Protein AF-A0A356X561-F1 (afdb_monomer_lite)

pLDDT: mean 90.22, std 9.19, range [58.22, 98.5]

Foldseek 3Di:
DWDFDPDDPPPPPGTDIDDDADDDDPVCVVVPDDDDDDDDDDPDLQHDQDPPPQQDFDPPDDPPDDGPDGDDTDDGHGDDPDNDSDPD

Sequence (88 aa):
LWVETDFDTDGNGKPDRMHVAVTRPQQTESGDLQLPVIYETSPYYAGTARPPYDFFWDVEHEVGEEPPARKKGPEVQRRGERPIISNS

Structure (mmCIF, N/CA/C/O backbone):
data_AF-A0A356X561-F1
#
_entry.id   AF-A0A356X561-F1
#
loop_
_atom_site.group_PDB
_atom_site.id
_atom_site.type_symbol
_atom_site.label_atom_id
_atom_site.label_alt_id
_atom_site.label_comp_id
_atom_site.label_asym_id
_atom_site.label_entity_id
_atom_site.label_seq_id
_atom_site.pdbx_PDB_ins_code
_atom_site.Cartn_x
_atom_site.Cartn_y
_atom_site.Cartn_z
_atom_site.occupancy
_atom_site.B_iso_or_equiv
_atom_site.auth_seq_id
_atom_site.auth_comp_id
_atom_site.auth_asym_id
_atom_site.auth_atom_id
_atom_site.pdbx_PDB_model_num
ATOM 1 N N . LEU A 1 1 ? -1.896 -6.215 11.840 1.00 91.19 1 LEU A N 1
ATOM 2 C CA . LEU A 1 1 ? -2.358 -7.598 11.559 1.00 91.19 1 LEU A CA 1
ATOM 3 C C . LEU A 1 1 ? -2.061 -7.941 10.101 1.00 91.19 1 LEU A C 1
ATOM 5 O O . LEU A 1 1 ? -1.704 -7.035 9.356 1.00 91.19 1 LEU A O 1
ATOM 9 N N . TRP A 1 2 ? -2.170 -9.210 9.706 1.00 93.88 2 TRP A N 1
ATOM 10 C CA . TRP A 1 2 ? -2.010 -9.646 8.313 1.00 93.88 2 TRP A CA 1
ATOM 11 C C . TRP A 1 2 ? -3.352 -10.143 7.784 1.00 93.88 2 TRP A C 1
ATOM 13 O O . TRP A 1 2 ? -3.971 -10.985 8.430 1.00 93.88 2 TRP A O 1
ATOM 23 N N . VAL A 1 3 ? -3.793 -9.605 6.650 1.00 96.38 3 VAL A N 1
ATOM 24 C CA . VAL A 1 3 ? -5.001 -10.047 5.939 1.00 96.38 3 VAL A CA 1
ATOM 25 C C . VAL A 1 3 ? -4.569 -10.860 4.728 1.00 96.38 3 VAL A C 1
ATOM 27 O O . VAL A 1 3 ? -3.649 -10.455 4.019 1.00 96.38 3 VAL A O 1
ATOM 30 N N . GLU A 1 4 ? -5.198 -12.011 4.530 1.00 98.00 4 GLU A N 1
ATOM 31 C CA . GLU A 1 4 ? -4.984 -12.873 3.368 1.00 98.00 4 GLU A CA 1
ATOM 32 C C . GLU A 1 4 ? -5.776 -12.347 2.165 1.00 98.00 4 GLU A C 1
ATOM 34 O O . GLU A 1 4 ? -6.912 -11.893 2.312 1.00 98.00 4 GLU A O 1
ATOM 39 N N . THR A 1 5 ? -5.146 -12.365 0.995 1.00 97.50 5 THR A N 1
ATOM 40 C CA . THR A 1 5 ? -5.757 -12.000 -0.290 1.00 97.50 5 THR A CA 1
ATOM 41 C C . THR A 1 5 ? -6.284 -13.244 -1.009 1.00 97.50 5 THR A C 1
ATOM 43 O O . THR A 1 5 ? -6.116 -14.364 -0.538 1.00 97.50 5 THR A O 1
ATOM 46 N N . ASP A 1 6 ? -6.927 -13.065 -2.158 1.00 98.25 6 ASP A N 1
ATOM 47 C CA . ASP A 1 6 ? -7.394 -14.144 -3.032 1.00 98.25 6 ASP A CA 1
ATOM 48 C C . ASP A 1 6 ? -6.429 -14.447 -4.196 1.00 98.25 6 ASP A C 1
ATOM 50 O O . ASP A 1 6 ? -6.761 -15.234 -5.084 1.00 98.25 6 ASP A O 1
ATOM 54 N N . PHE A 1 7 ? -5.229 -13.856 -4.195 1.00 98.06 7 PHE A N 1
ATOM 55 C CA . PHE A 1 7 ? -4.229 -13.983 -5.258 1.00 98.06 7 PHE A CA 1
ATOM 56 C C . PHE A 1 7 ? -2.829 -14.312 -4.719 1.00 98.06 7 PHE A C 1
ATOM 58 O O . PHE A 1 7 ? -2.549 -14.121 -3.542 1.00 98.06 7 PHE A O 1
ATOM 65 N N . ASP A 1 8 ? -1.948 -14.805 -5.591 1.00 98.12 8 ASP A N 1
ATOM 66 C CA . ASP A 1 8 ? -0.551 -15.169 -5.304 1.00 98.12 8 ASP A CA 1
ATOM 67 C C . ASP A 1 8 ? 0.352 -14.495 -6.352 1.00 98.12 8 ASP A C 1
ATOM 69 O O . ASP A 1 8 ? 0.475 -14.978 -7.481 1.00 98.12 8 ASP A O 1
ATOM 73 N N . THR A 1 9 ? 0.899 -13.317 -6.031 1.00 97.38 9 THR A N 1
ATOM 74 C CA . THR A 1 9 ? 1.683 -12.519 -6.995 1.00 97.38 9 THR A CA 1
ATOM 75 C C . THR A 1 9 ? 3.142 -12.939 -7.094 1.00 97.38 9 THR A C 1
ATOM 77 O O . THR A 1 9 ? 3.791 -12.611 -8.092 1.00 97.38 9 THR A O 1
ATOM 80 N N . ASP A 1 10 ? 3.665 -13.661 -6.102 1.00 96.12 10 ASP A N 1
ATOM 81 C CA . ASP A 1 10 ? 5.046 -14.151 -6.102 1.00 96.12 10 ASP A CA 1
ATOM 82 C C . ASP A 1 10 ? 5.173 -15.620 -6.558 1.00 96.12 10 ASP A C 1
ATOM 84 O O . ASP A 1 10 ? 6.282 -16.088 -6.833 1.00 96.12 10 ASP A O 1
ATOM 88 N N . GLY A 1 11 ? 4.045 -16.316 -6.731 1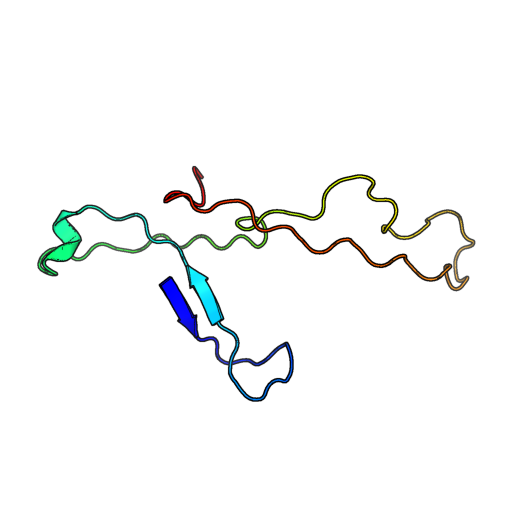.00 97.81 11 GLY A N 1
ATOM 89 C CA . GLY A 1 11 ? 3.953 -17.665 -7.283 1.00 97.81 11 GLY A CA 1
ATOM 90 C C . GLY A 1 11 ? 4.398 -18.757 -6.312 1.00 97.81 11 GLY A C 1
ATOM 91 O O . GLY A 1 11 ? 4.803 -19.838 -6.754 1.00 97.81 11 GLY A O 1
ATOM 92 N N . ASN A 1 12 ? 4.378 -18.495 -5.002 1.00 97.75 12 ASN A N 1
ATOM 93 C CA . ASN A 1 12 ? 4.848 -19.445 -3.993 1.00 97.75 12 ASN A CA 1
ATOM 94 C C . ASN A 1 12 ? 3.818 -20.540 -3.628 1.00 97.75 12 ASN A C 1
ATOM 96 O O . A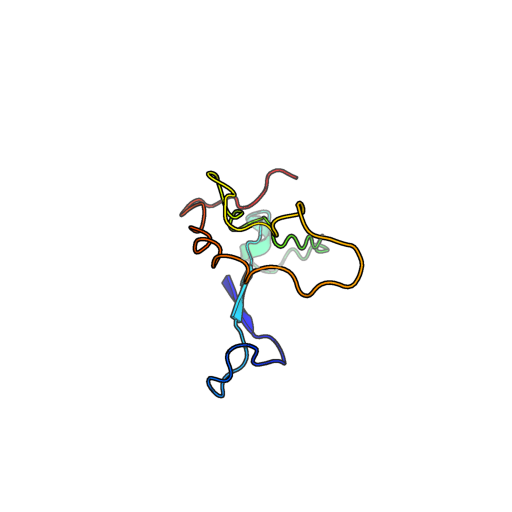SN A 1 12 ? 4.117 -21.426 -2.816 1.00 97.75 12 ASN A O 1
ATOM 100 N N . GLY A 1 13 ? 2.626 -20.511 -4.231 1.00 98.06 13 GLY A N 1
ATOM 101 C CA . GLY A 1 13 ? 1.536 -21.460 -4.011 1.00 98.06 13 GLY A CA 1
ATOM 102 C C . GLY A 1 13 ? 0.673 -21.149 -2.786 1.00 98.06 13 GLY A C 1
ATOM 103 O O . GLY A 1 13 ? -0.108 -22.005 -2.362 1.00 98.06 13 GLY A O 1
ATOM 104 N N . LYS A 1 14 ? 0.817 -19.963 -2.187 1.00 98.06 14 LYS A N 1
ATOM 105 C CA . LYS A 1 14 ? 0.011 -19.477 -1.059 1.00 98.06 14 LYS A CA 1
ATOM 106 C C . LYS A 1 14 ? -0.494 -18.072 -1.377 1.00 98.06 14 LYS A C 1
ATOM 108 O O . LYS A 1 14 ? 0.274 -17.295 -1.933 1.00 98.06 14 LYS A O 1
ATOM 113 N N . PRO A 1 15 ? -1.726 -17.709 -0.980 1.00 98.50 15 PRO A N 1
ATOM 114 C CA . PRO A 1 15 ? -2.196 -16.352 -1.204 1.00 98.50 15 PRO A CA 1
ATOM 115 C C . PRO A 1 15 ? -1.336 -15.307 -0.484 1.00 98.50 15 PRO A C 1
ATOM 117 O O . PRO A 1 15 ? -0.852 -15.528 0.636 1.00 98.50 15 PRO A O 1
ATOM 120 N N . ASP A 1 16 ? -1.180 -14.146 -1.115 1.00 98.06 16 ASP A N 1
ATOM 121 C CA . ASP A 1 16 ? -0.421 -13.031 -0.572 1.00 98.06 16 ASP A CA 1
ATOM 122 C C . ASP A 1 16 ? -1.065 -12.538 0.722 1.00 98.06 16 ASP A C 1
ATOM 124 O O . ASP A 1 16 ? -2.288 -12.554 0.895 1.00 98.06 16 ASP A O 1
ATOM 128 N N . ARG A 1 17 ? -0.232 -12.035 1.636 1.00 97.00 17 ARG A N 1
ATOM 129 C CA . ARG A 1 17 ? -0.691 -11.425 2.887 1.00 97.00 17 ARG A CA 1
ATOM 130 C C . ARG A 1 17 ? -0.301 -9.960 2.944 1.00 97.00 17 ARG A C 1
ATOM 132 O O . ARG A 1 17 ? 0.873 -9.614 2.837 1.00 97.00 17 ARG A O 1
ATOM 139 N N . MET A 1 18 ? -1.282 -9.103 3.206 1.00 93.81 18 MET A N 1
ATOM 140 C CA . MET A 1 18 ? -1.102 -7.658 3.317 1.00 93.81 18 MET A CA 1
ATOM 141 C C . MET A 1 18 ? -1.120 -7.204 4.775 1.00 93.81 18 MET A C 1
ATOM 143 O O . MET A 1 18 ? -1.965 -7.621 5.570 1.00 93.81 18 MET A O 1
ATOM 147 N N . HIS A 1 19 ? -0.182 -6.329 5.142 1.00 91.31 19 HIS A N 1
ATOM 148 C CA . HIS A 1 19 ? -0.146 -5.746 6.478 1.00 91.31 19 HIS A CA 1
ATOM 149 C C . HIS A 1 19 ? -1.206 -4.648 6.615 1.00 91.31 19 HIS A C 1
ATOM 151 O O . HIS A 1 19 ? -1.178 -3.661 5.884 1.00 91.31 19 HIS A O 1
ATOM 157 N N . VAL A 1 20 ? -2.073 -4.773 7.619 1.00 91.50 20 VAL A N 1
ATOM 158 C CA . VAL A 1 20 ? -3.116 -3.794 7.951 1.00 91.50 20 VAL A CA 1
ATOM 159 C C . VAL A 1 20 ? -2.894 -3.261 9.364 1.00 91.50 20 VAL A C 1
ATOM 161 O O . VAL A 1 20 ? -2.713 -4.034 10.313 1.00 91.50 20 VAL A O 1
ATOM 164 N N . ALA A 1 21 ? -2.914 -1.936 9.512 1.00 89.56 21 ALA A N 1
ATOM 165 C CA . ALA A 1 21 ? -3.011 -1.275 10.810 1.00 89.56 21 ALA A CA 1
ATOM 166 C C . ALA A 1 21 ? -4.446 -0.817 11.061 1.00 89.56 21 ALA A C 1
ATOM 168 O O . ALA A 1 21 ? -5.152 -0.428 10.136 1.00 89.56 21 ALA A O 1
ATOM 169 N N . VAL A 1 22 ? -4.857 -0.873 12.325 1.00 91.19 22 VAL A N 1
ATOM 170 C CA . VAL A 1 22 ? -6.194 -0.483 12.768 1.00 91.19 22 VAL A CA 1
ATOM 171 C C . VAL A 1 22 ? -6.029 0.477 13.933 1.00 91.19 22 VAL A C 1
ATOM 173 O O . VAL A 1 22 ? -5.461 0.110 14.961 1.00 91.19 22 VAL A O 1
ATOM 176 N N . THR A 1 23 ? -6.547 1.689 13.773 1.00 91.12 23 THR A N 1
ATOM 177 C CA . THR A 1 23 ? -6.705 2.650 14.866 1.00 91.12 23 THR A CA 1
ATOM 178 C C . THR A 1 23 ? -8.160 2.613 15.300 1.00 91.12 23 THR A C 1
ATOM 180 O O . THR A 1 23 ? -9.054 2.866 14.495 1.00 91.12 23 THR A O 1
ATOM 183 N N . ARG A 1 24 ? -8.412 2.272 16.565 1.00 93.38 24 ARG A N 1
ATOM 184 C CA . ARG A 1 24 ? -9.767 2.160 17.117 1.00 93.38 24 ARG A CA 1
ATOM 185 C C . ARG A 1 24 ? -9.804 2.565 18.593 1.00 93.38 24 ARG A C 1
ATOM 187 O O . ARG A 1 24 ? -8.791 2.404 19.274 1.00 93.38 24 ARG A O 1
ATOM 194 N N . PRO A 1 25 ? -10.943 3.055 19.115 1.00 94.69 25 PRO A N 1
ATOM 195 C CA . PRO A 1 25 ? -11.102 3.295 20.547 1.00 94.69 25 PRO A CA 1
ATOM 196 C C . PRO A 1 25 ? -10.997 1.994 21.351 1.00 94.69 25 PRO A C 1
ATOM 198 O O . PRO A 1 25 ? -11.535 0.962 20.939 1.00 94.69 25 PRO A O 1
ATOM 201 N N . GLN A 1 26 ? -10.377 2.059 22.531 1.00 96.38 26 GLN A N 1
ATOM 202 C CA . GLN A 1 26 ? -10.201 0.910 23.429 1.00 96.38 26 GLN A CA 1
ATOM 203 C C . GLN A 1 26 ? -11.536 0.252 23.832 1.00 96.38 26 GLN A C 1
ATOM 205 O O . GLN A 1 26 ? -11.593 -0.942 24.089 1.00 96.38 26 GLN A O 1
ATOM 210 N N . GLN A 1 27 ? -12.639 1.000 23.838 1.00 96.94 27 GLN A N 1
ATOM 211 C CA . GLN A 1 27 ? -13.986 0.503 24.138 1.00 96.94 27 GLN A CA 1
ATOM 212 C C . GLN A 1 27 ? -14.447 -0.591 23.164 1.00 96.94 27 GLN A C 1
ATOM 214 O O . GLN A 1 27 ? -15.302 -1.398 23.507 1.00 96.94 27 GLN A O 1
ATOM 219 N N . THR A 1 28 ? -13.870 -0.645 21.960 1.00 96.94 28 THR A N 1
ATOM 220 C CA . THR A 1 28 ? -14.177 -1.695 20.978 1.00 96.94 28 THR A CA 1
ATOM 221 C C . THR A 1 28 ? -13.490 -3.035 21.293 1.00 96.94 28 THR A C 1
ATOM 223 O O . THR A 1 28 ? -13.741 -4.019 20.597 1.00 96.94 28 THR A O 1
ATOM 226 N N . GLU A 1 29 ? -12.638 -3.112 22.326 1.00 95.94 29 GLU A N 1
ATOM 227 C CA . GLU A 1 29 ? -11.995 -4.361 22.768 1.00 95.94 29 GLU A CA 1
ATOM 228 C C . GLU A 1 29 ? -12.988 -5.354 23.396 1.00 95.94 29 GLU A C 1
ATOM 230 O O . GLU A 1 29 ? -12.802 -6.556 23.238 1.00 95.94 29 GLU A O 1
ATOM 235 N N . SER A 1 30 ? -14.060 -4.890 24.060 1.00 96.44 30 SER A N 1
ATOM 236 C CA . SER A 1 30 ? -15.061 -5.799 24.654 1.00 96.44 30 SER A CA 1
ATOM 237 C C . SER A 1 30 ? -16.011 -6.416 23.623 1.00 96.44 30 SER A C 1
ATOM 239 O O . SER A 1 30 ? -16.606 -7.457 23.882 1.00 96.44 30 SER A O 1
ATOM 241 N N . GLY A 1 31 ? -16.156 -5.780 22.457 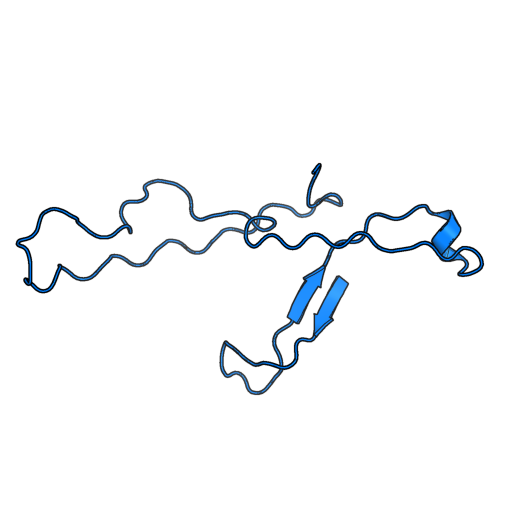1.00 93.69 31 GLY A N 1
ATOM 242 C CA . GLY A 1 31 ? -17.116 -6.164 21.420 1.00 93.69 31 GLY A CA 1
ATOM 243 C C . GLY A 1 31 ? -18.523 -5.574 21.588 1.00 93.69 31 GLY A C 1
ATOM 244 O O . GLY A 1 31 ? -19.307 -5.652 20.645 1.00 93.69 31 GLY A O 1
ATOM 245 N N . ASP A 1 32 ? -18.832 -4.925 22.716 1.00 96.69 32 ASP A N 1
ATOM 246 C CA . ASP A 1 32 ? -20.155 -4.315 22.967 1.00 96.69 32 ASP A CA 1
ATOM 247 C C . ASP A 1 32 ? -20.390 -3.039 22.145 1.00 96.69 32 ASP A C 1
ATOM 249 O O . ASP A 1 32 ? -21.526 -2.634 21.901 1.00 96.69 32 ASP A O 1
ATOM 253 N N . LEU A 1 33 ? -19.302 -2.392 21.716 1.00 97.38 33 LEU A N 1
ATOM 254 C CA . LEU A 1 33 ? -19.323 -1.223 20.849 1.00 97.38 33 LEU A CA 1
ATOM 255 C C . LEU A 1 33 ? -18.811 -1.598 19.458 1.00 97.38 33 LEU A C 1
ATOM 257 O O . LEU A 1 33 ? -17.617 -1.829 19.262 1.00 97.38 33 LEU A O 1
ATOM 261 N N . GLN A 1 34 ? -19.715 -1.583 18.483 1.00 96.88 34 GLN A N 1
ATOM 262 C CA . GLN A 1 34 ? -19.387 -1.683 17.064 1.00 96.88 34 GLN A CA 1
ATOM 263 C C . GLN A 1 34 ? -19.440 -0.295 16.426 1.00 96.88 34 GLN A C 1
ATOM 265 O O . GLN A 1 34 ? -20.354 0.486 16.684 1.00 96.88 34 GLN A O 1
ATOM 270 N N . LEU A 1 35 ? -18.449 0.012 15.593 1.00 97.06 35 LEU A N 1
ATOM 271 C CA . LEU A 1 35 ? -18.336 1.281 14.879 1.00 97.06 35 LEU A CA 1
ATOM 272 C C . LEU A 1 35 ? -18.154 1.004 13.381 1.00 97.06 35 LEU A C 1
ATOM 274 O O . LEU A 1 35 ? -17.564 -0.021 13.027 1.00 97.06 35 LEU A O 1
ATOM 278 N N . PRO A 1 36 ? -18.627 1.897 12.494 1.00 97.94 36 PRO A N 1
ATOM 279 C CA . PRO A 1 36 ? -18.289 1.817 11.080 1.00 97.94 36 PRO A CA 1
ATOM 280 C C . PRO A 1 36 ? -16.776 1.967 10.876 1.00 97.94 36 PRO A C 1
ATOM 282 O O . PRO A 1 36 ? -16.085 2.625 11.657 1.00 97.94 36 PRO A O 1
ATOM 285 N N . VAL A 1 37 ? -16.270 1.371 9.798 1.00 96.31 37 VAL A N 1
ATOM 286 C CA . VAL A 1 37 ? -14.854 1.435 9.421 1.00 96.31 37 VAL A CA 1
ATOM 287 C C . VAL A 1 37 ? -14.675 2.451 8.300 1.00 96.31 37 VAL A C 1
ATOM 289 O O . VAL A 1 37 ? -15.367 2.388 7.285 1.00 96.31 37 VAL A O 1
ATOM 292 N N . ILE A 1 38 ? -13.712 3.355 8.468 1.00 95.19 38 ILE A N 1
ATOM 293 C CA . ILE A 1 38 ? -13.158 4.148 7.370 1.00 95.19 38 ILE A CA 1
ATOM 294 C C . ILE A 1 38 ? -11.914 3.408 6.888 1.00 95.19 38 ILE A C 1
ATOM 296 O O . ILE A 1 38 ? -10.984 3.185 7.662 1.00 95.19 38 ILE A O 1
ATOM 300 N N . TYR A 1 39 ? -11.927 2.986 5.628 1.00 94.19 39 TYR A N 1
ATOM 301 C CA . TYR A 1 39 ? -10.826 2.253 5.019 1.00 94.19 39 TYR A CA 1
ATOM 302 C C . TYR A 1 39 ? -10.019 3.175 4.107 1.00 94.19 39 TYR A C 1
ATOM 304 O O . TYR A 1 39 ? -10.569 3.775 3.185 1.00 94.19 39 TYR A O 1
ATOM 312 N N . GLU A 1 40 ? -8.714 3.250 4.355 1.00 93.44 40 GLU A N 1
ATOM 313 C CA . GLU A 1 40 ? -7.750 3.902 3.475 1.00 93.44 40 GLU A CA 1
ATOM 314 C C . GLU A 1 40 ? -6.753 2.849 2.988 1.00 93.44 40 GLU A C 1
ATOM 316 O O . GLU A 1 40 ? -6.231 2.041 3.762 1.00 93.44 40 GLU A O 1
ATOM 321 N N . THR A 1 41 ? -6.491 2.865 1.685 1.00 93.31 41 THR A N 1
ATOM 322 C CA . THR A 1 41 ? -5.442 2.060 1.070 1.00 93.31 41 THR A CA 1
ATOM 323 C C . THR A 1 41 ? -4.418 2.983 0.442 1.00 93.31 41 THR A C 1
ATOM 325 O O . THR A 1 41 ? -4.756 3.907 -0.296 1.00 93.31 41 THR A O 1
ATOM 328 N N . SER A 1 42 ? -3.150 2.740 0.754 1.00 91.31 42 SER A N 1
ATOM 329 C CA . SER A 1 42 ? -2.044 3.504 0.207 1.00 91.31 42 SER A CA 1
ATOM 330 C C . SER A 1 42 ? -0.859 2.576 -0.034 1.00 91.31 42 SER A C 1
ATOM 332 O O . SER A 1 42 ? -0.328 2.001 0.924 1.00 91.31 42 SER A O 1
ATOM 334 N N . PRO A 1 43 ? -0.370 2.463 -1.283 1.00 91.69 43 PRO A N 1
ATOM 335 C CA . PRO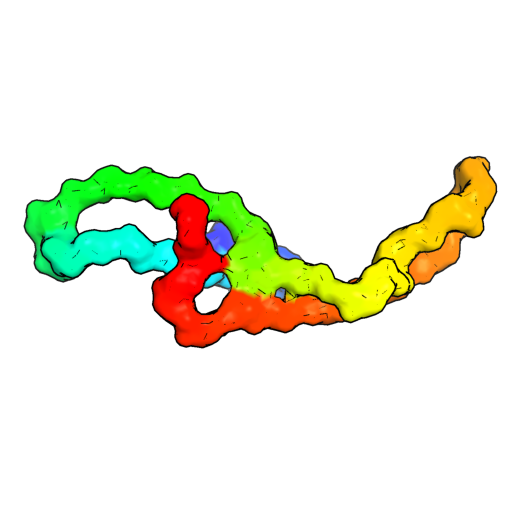 A 1 43 ? 0.844 1.703 -1.572 1.00 91.69 43 PRO A CA 1
ATOM 336 C C . PRO A 1 43 ? 2.097 2.353 -0.957 1.00 91.69 43 PRO A C 1
ATOM 338 O O . PRO A 1 43 ? 3.180 1.778 -1.003 1.00 91.69 43 PRO A O 1
ATOM 341 N N . TYR A 1 44 ? 1.965 3.547 -0.369 1.00 89.62 44 TYR A N 1
ATOM 342 C CA . TYR A 1 44 ? 3.070 4.351 0.148 1.00 89.62 44 TYR A CA 1
ATOM 343 C C . TYR A 1 44 ? 3.256 4.251 1.667 1.00 89.62 44 TYR A C 1
ATOM 345 O O . TYR A 1 44 ? 4.249 4.755 2.193 1.00 89.62 44 TYR A O 1
ATOM 353 N N . TYR A 1 45 ? 2.353 3.574 2.384 1.00 88.56 45 TYR A N 1
ATOM 354 C CA . TYR A 1 45 ? 2.424 3.419 3.842 1.00 88.56 45 TYR A CA 1
ATOM 355 C C . TYR A 1 45 ? 3.689 2.716 4.339 1.00 88.56 45 TYR A C 1
ATOM 357 O O . TYR A 1 45 ? 4.214 3.052 5.398 1.00 88.56 45 TYR A O 1
ATOM 365 N N . ALA A 1 46 ? 4.218 1.766 3.567 1.00 86.62 46 ALA A N 1
ATOM 366 C CA . ALA A 1 46 ? 5.469 1.085 3.896 1.00 86.62 46 ALA A CA 1
ATOM 367 C C . ALA A 1 46 ? 6.717 1.858 3.425 1.00 86.62 46 ALA A C 1
ATOM 369 O O . ALA A 1 46 ? 7.838 1.423 3.676 1.00 86.62 46 ALA A O 1
ATOM 370 N N . GLY A 1 47 ? 6.551 3.024 2.798 1.00 88.12 47 GLY A N 1
ATOM 371 C CA . GLY A 1 47 ? 7.623 3.802 2.192 1.00 88.12 47 GLY A CA 1
ATOM 372 C C . GLY A 1 47 ? 7.663 3.685 0.669 1.00 88.12 47 GLY A C 1
ATOM 373 O O . GLY A 1 47 ? 6.863 3.003 0.041 1.00 88.12 47 GLY A O 1
ATOM 374 N N . THR A 1 48 ? 8.618 4.396 0.079 1.00 89.94 48 THR A N 1
ATOM 375 C CA . THR A 1 48 ? 8.871 4.459 -1.363 1.00 89.94 48 THR A CA 1
ATOM 376 C C . THR A 1 48 ? 10.351 4.234 -1.639 1.00 89.94 48 THR A C 1
ATOM 378 O O . THR A 1 48 ? 11.187 4.404 -0.741 1.00 89.94 48 THR A O 1
ATOM 381 N N . ALA A 1 49 ? 10.688 3.890 -2.885 1.00 90.19 49 ALA A N 1
ATOM 382 C CA . ALA A 1 49 ? 12.069 3.948 -3.347 1.00 90.19 49 ALA A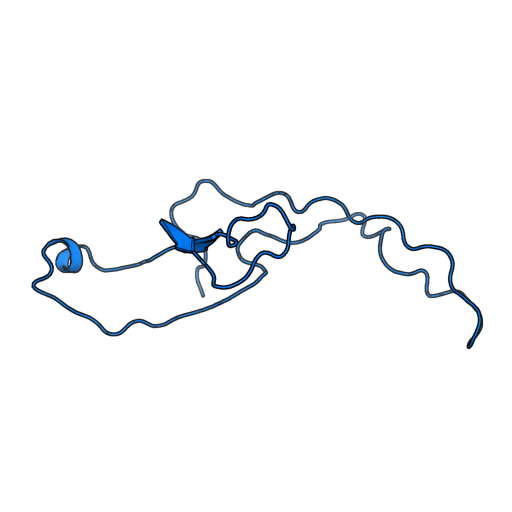 CA 1
ATOM 383 C C . ALA A 1 49 ? 12.619 5.373 -3.147 1.00 90.19 49 ALA A C 1
ATOM 385 O O . ALA A 1 49 ? 11.893 6.357 -3.300 1.00 90.19 49 ALA A O 1
ATOM 386 N N . ARG A 1 50 ? 13.887 5.481 -2.749 1.00 86.50 50 ARG A N 1
ATOM 387 C CA . ARG A 1 50 ? 14.550 6.740 -2.369 1.00 86.50 50 ARG A CA 1
ATOM 388 C C . ARG A 1 50 ? 15.692 7.074 -3.351 1.00 86.50 50 ARG A C 1
ATOM 390 O O . ARG A 1 50 ? 16.037 6.203 -4.153 1.00 86.50 50 ARG A O 1
ATOM 397 N N . PRO A 1 51 ? 16.279 8.293 -3.302 1.00 88.88 51 PRO A N 1
ATOM 398 C CA . PRO A 1 51 ? 17.447 8.645 -4.113 1.00 88.88 51 PRO A CA 1
ATOM 399 C C . PRO A 1 51 ? 18.561 7.584 -4.026 1.00 88.88 51 PRO A C 1
ATOM 401 O O . PRO A 1 51 ? 18.679 6.934 -2.982 1.00 88.88 51 PRO A O 1
ATOM 404 N N . PRO A 1 52 ? 19.383 7.415 -5.082 1.00 90.19 52 PRO A N 1
ATOM 405 C CA . PRO A 1 52 ? 19.666 8.403 -6.135 1.00 90.19 52 PRO A CA 1
ATOM 406 C C . PRO A 1 52 ? 18.726 8.439 -7.359 1.00 90.19 52 PRO A C 1
ATOM 408 O O . PRO A 1 52 ? 18.986 9.225 -8.259 1.00 90.19 52 PRO A O 1
ATOM 411 N N . TYR A 1 53 ? 17.630 7.665 -7.403 1.00 91.44 53 TYR A N 1
ATOM 412 C CA . TYR A 1 53 ? 16.659 7.644 -8.526 1.00 91.44 53 TYR A CA 1
ATOM 413 C C . TYR A 1 53 ? 17.254 7.360 -9.915 1.00 91.44 53 TYR A C 1
ATOM 415 O O . TYR A 1 53 ? 16.587 7.518 -10.933 1.00 91.44 53 TYR A O 1
ATOM 423 N N . ASP A 1 54 ? 18.479 6.850 -9.967 1.00 91.69 54 ASP A N 1
ATOM 424 C CA . ASP A 1 54 ? 19.210 6.525 -11.192 1.00 91.69 54 ASP A CA 1
ATOM 425 C C . ASP A 1 54 ? 18.697 5.247 -11.887 1.00 91.69 54 ASP A C 1
ATOM 427 O O . ASP A 1 54 ? 19.325 4.746 -12.819 1.00 91.69 54 ASP A O 1
ATOM 431 N N . PHE A 1 55 ? 17.565 4.727 -11.403 1.00 92.75 55 PHE A N 1
ATOM 432 C CA . PHE A 1 55 ? 16.826 3.563 -11.880 1.00 92.75 55 PHE A CA 1
ATOM 433 C C . PHE A 1 55 ? 15.548 3.925 -12.648 1.00 92.75 55 PHE A C 1
ATOM 435 O O . PHE A 1 55 ? 14.746 3.044 -12.977 1.00 92.75 55 PHE A O 1
ATOM 442 N N . PHE A 1 56 ? 15.296 5.209 -12.895 1.00 92.94 56 PHE A N 1
ATOM 443 C CA . PHE A 1 56 ? 14.295 5.610 -13.878 1.00 92.94 56 PHE A CA 1
ATOM 444 C C . PHE A 1 56 ? 14.777 5.302 -15.298 1.00 92.94 56 PHE A C 1
ATOM 446 O O . PHE A 1 56 ? 15.946 4.984 -15.515 1.00 92.94 56 PHE A O 1
ATOM 453 N N . TRP A 1 57 ? 13.840 5.300 -16.244 1.00 92.00 57 TRP A N 1
ATOM 454 C CA . TRP A 1 57 ? 14.184 5.178 -17.655 1.00 92.00 57 TRP A CA 1
ATOM 455 C C . TRP A 1 57 ? 15.047 6.362 -18.073 1.00 92.00 57 TRP A C 1
ATOM 457 O O . TRP A 1 57 ? 14.770 7.493 -17.667 1.00 92.00 57 TRP A O 1
ATOM 467 N N . ASP A 1 58 ? 16.072 6.083 -18.872 1.00 90.25 58 ASP A N 1
ATOM 468 C CA . ASP A 1 58 ? 16.760 7.139 -19.594 1.00 90.25 58 ASP A CA 1
ATOM 469 C C . ASP A 1 58 ? 15.822 7.655 -20.684 1.00 90.25 58 ASP A C 1
ATOM 471 O O . ASP A 1 58 ? 15.235 6.866 -21.424 1.00 90.25 58 ASP A O 1
ATOM 475 N N . VAL A 1 59 ? 15.628 8.967 -20.721 1.00 90.38 59 VAL A N 1
ATOM 476 C CA . VAL A 1 59 ? 14.746 9.627 -21.690 1.00 90.38 59 VAL A CA 1
ATOM 477 C C . VAL A 1 59 ? 15.525 10.160 -22.891 1.00 90.38 59 VAL A C 1
ATOM 479 O O . VAL A 1 59 ? 14.913 10.625 -23.848 1.00 90.38 59 VAL A O 1
ATOM 482 N N . GLU A 1 60 ? 16.858 10.108 -22.849 1.00 92.38 60 GLU A N 1
ATOM 483 C CA . GLU A 1 60 ? 17.734 10.520 -23.941 1.00 92.38 60 GLU A CA 1
ATOM 484 C C . GLU A 1 60 ? 17.909 9.369 -24.949 1.00 92.38 60 GLU A C 1
ATOM 486 O O . GLU A 1 60 ? 18.916 8.667 -24.962 1.00 92.38 60 GLU A O 1
ATOM 491 N N . HIS A 1 61 ? 16.891 9.146 -25.785 1.00 91.31 61 HIS A N 1
ATOM 492 C CA . HIS A 1 61 ? 16.923 8.208 -26.915 1.00 91.31 61 HIS A CA 1
ATOM 493 C C . HIS A 1 61 ? 15.963 8.662 -28.031 1.00 91.31 61 HIS A C 1
ATOM 495 O O . HIS A 1 61 ? 15.065 9.474 -27.790 1.00 91.31 61 HIS A O 1
ATOM 501 N N . GLU A 1 62 ? 16.120 8.146 -29.254 1.00 94.31 62 GLU A N 1
ATOM 502 C CA . GLU A 1 62 ? 15.260 8.536 -30.379 1.00 94.31 62 GLU A CA 1
ATOM 503 C C . GLU A 1 62 ? 13.850 7.930 -30.283 1.00 94.31 62 GLU A C 1
ATOM 505 O O . GLU A 1 62 ? 13.614 6.866 -29.697 1.00 94.31 62 GLU A O 1
ATOM 510 N N . VAL A 1 63 ? 12.874 8.602 -30.898 1.00 95.00 63 VAL A N 1
ATOM 511 C CA . VAL A 1 63 ? 11.483 8.128 -30.923 1.00 95.00 63 VAL A CA 1
ATOM 512 C C . VAL A 1 63 ? 11.378 6.848 -31.752 1.00 95.00 63 VAL A C 1
ATOM 514 O O . VAL A 1 63 ? 11.693 6.832 -32.939 1.00 95.00 63 VAL A O 1
ATOM 517 N N . GLY A 1 64 ? 10.863 5.783 -31.136 1.00 93.94 64 GLY A N 1
ATOM 518 C CA . GLY A 1 64 ? 10.716 4.470 -31.771 1.00 93.94 64 GLY A CA 1
ATOM 519 C C . GLY A 1 64 ? 11.956 3.580 -31.661 1.00 93.94 64 GLY A C 1
ATOM 520 O O . GLY A 1 64 ? 11.883 2.415 -32.047 1.00 93.94 64 GLY A O 1
ATOM 521 N N . GLU A 1 65 ? 13.057 4.093 -31.111 1.00 94.38 65 GLU A N 1
ATOM 522 C CA . GLU A 1 65 ? 14.199 3.279 -30.705 1.00 94.38 65 GLU A CA 1
ATOM 523 C C . GLU A 1 65 ? 13.866 2.484 -29.434 1.00 94.38 65 GLU A C 1
ATOM 525 O O . GLU A 1 65 ? 13.094 2.932 -28.580 1.00 94.38 65 GLU A O 1
ATOM 530 N N . GLU A 1 66 ? 14.445 1.290 -29.311 1.00 91.06 66 GLU A N 1
ATOM 531 C CA . GLU A 1 66 ? 14.396 0.534 -28.065 1.00 91.06 66 GLU A CA 1
ATOM 532 C C . GLU A 1 66 ? 15.325 1.198 -27.033 1.00 91.06 66 GLU A C 1
ATOM 534 O O . GLU A 1 66 ? 16.527 1.312 -27.282 1.00 91.06 66 GLU A O 1
ATOM 539 N N . PRO A 1 67 ? 14.807 1.641 -25.874 1.00 91.19 67 PRO A N 1
ATOM 540 C CA . PRO A 1 67 ? 15.628 2.318 -24.883 1.00 91.19 67 PRO A CA 1
ATOM 541 C C . PRO A 1 67 ? 16.628 1.351 -24.232 1.00 91.19 67 PRO A C 1
ATOM 543 O O . PRO A 1 67 ? 16.341 0.155 -24.090 1.00 91.19 67 PRO A O 1
ATOM 546 N N . PRO A 1 68 ? 17.768 1.857 -23.727 1.00 89.44 68 PRO A N 1
ATOM 547 C CA . PRO A 1 68 ? 18.657 1.072 -22.885 1.00 89.44 68 PRO A CA 1
ATOM 548 C C . PRO A 1 68 ? 17.909 0.438 -21.707 1.00 89.44 68 PRO A C 1
ATOM 550 O O . PRO A 1 68 ? 16.989 1.025 -21.129 1.00 89.44 68 PRO A O 1
ATOM 553 N N . ALA A 1 69 ? 18.335 -0.762 -21.309 1.00 91.12 69 ALA A N 1
ATOM 554 C CA . ALA A 1 69 ? 17.705 -1.478 -20.209 1.00 91.12 69 ALA A CA 1
ATOM 555 C C . ALA A 1 69 ? 17.712 -0.642 -18.916 1.00 91.12 69 ALA A C 1
ATOM 557 O O . ALA A 1 69 ? 18.761 -0.216 -18.425 1.00 91.12 69 ALA A O 1
ATOM 558 N N . ARG A 1 70 ? 16.528 -0.452 -18.327 1.00 93.31 70 ARG A N 1
ATOM 559 C CA . ARG A 1 70 ? 16.368 0.280 -17.068 1.00 93.31 70 ARG A CA 1
ATOM 560 C C . ARG A 1 70 ? 17.118 -0.413 -15.929 1.00 93.31 70 ARG A C 1
ATOM 562 O O . ARG A 1 70 ? 16.959 -1.619 -15.721 1.00 93.31 70 ARG A O 1
ATOM 569 N N . LYS A 1 71 ? 17.858 0.350 -15.116 1.00 92.69 71 LYS A N 1
ATOM 570 C CA . LYS A 1 71 ? 18.479 -0.208 -13.904 1.00 92.69 71 LYS A CA 1
ATOM 571 C C . LYS A 1 71 ? 17.409 -0.703 -12.928 1.00 92.69 71 LYS A C 1
ATOM 573 O O . LYS A 1 71 ? 16.324 -0.127 -12.809 1.00 92.69 71 LYS A O 1
ATOM 578 N N . LYS A 1 72 ? 17.723 -1.765 -12.183 1.00 92.31 72 LYS A N 1
ATOM 579 C CA . LYS A 1 72 ? 16.836 -2.266 -11.128 1.00 92.31 72 LYS A CA 1
ATOM 580 C C . LYS A 1 72 ? 16.718 -1.209 -10.029 1.00 92.31 72 LYS A C 1
ATOM 582 O O . LYS A 1 72 ? 17.725 -0.719 -9.525 1.00 92.31 72 LYS A O 1
ATOM 587 N N . GLY A 1 73 ? 15.485 -0.875 -9.654 1.00 90.31 73 GLY A N 1
ATOM 588 C CA . GLY A 1 73 ? 15.240 -0.010 -8.504 1.00 90.31 73 GLY A CA 1
ATOM 589 C C . GLY A 1 73 ? 15.694 -0.667 -7.195 1.00 90.31 73 GLY A C 1
ATOM 590 O O . GLY A 1 73 ? 15.706 -1.899 -7.107 1.00 90.31 73 GLY A O 1
ATOM 591 N N . PRO A 1 74 ? 16.057 0.127 -6.175 1.00 90.50 74 PRO A N 1
ATOM 592 C CA . PRO A 1 74 ? 16.374 -0.405 -4.862 1.00 90.50 74 PRO A CA 1
ATOM 593 C C . PRO A 1 74 ? 15.133 -1.054 -4.247 1.00 90.50 74 PRO A C 1
ATOM 595 O O . PRO A 1 74 ? 14.003 -0.622 -4.492 1.00 90.50 74 PRO A O 1
ATOM 598 N N . GLU A 1 75 ? 15.344 -2.061 -3.403 1.00 88.38 75 GLU A N 1
ATOM 599 C CA . GLU A 1 75 ? 14.262 -2.575 -2.570 1.00 88.38 75 GLU A CA 1
ATOM 600 C C . GLU A 1 75 ? 13.746 -1.470 -1.645 1.00 88.38 75 GLU A C 1
ATOM 602 O O . GLU A 1 75 ? 14.513 -0.700 -1.052 1.00 88.38 75 GLU A O 1
ATOM 607 N N . VAL A 1 76 ? 12.421 -1.375 -1.533 1.00 88.44 76 VAL A N 1
ATOM 608 C CA . VAL A 1 76 ? 11.791 -0.400 -0.647 1.00 88.44 76 VAL A CA 1
ATOM 609 C C . VAL A 1 76 ? 12.040 -0.836 0.788 1.00 88.44 76 VAL A C 1
ATOM 611 O O . VAL A 1 76 ? 11.474 -1.813 1.273 1.00 88.44 76 VAL A O 1
ATOM 614 N N . GLN A 1 77 ? 12.881 -0.081 1.490 1.00 84.19 77 GLN A N 1
ATOM 615 C CA . GLN A 1 77 ? 13.087 -0.293 2.915 1.00 84.19 77 GLN A CA 1
ATOM 616 C C . GLN A 1 77 ? 11.831 0.130 3.674 1.00 84.19 77 GLN A C 1
ATOM 618 O O . GLN A 1 77 ? 11.479 1.317 3.703 1.00 84.19 77 GLN A O 1
ATOM 623 N N . ARG A 1 78 ? 11.170 -0.851 4.298 1.00 79.06 78 ARG A N 1
ATOM 624 C CA . ARG A 1 78 ? 9.962 -0.634 5.095 1.00 79.06 78 ARG A CA 1
ATOM 625 C C . ARG A 1 78 ? 10.224 0.414 6.176 1.00 79.06 78 ARG A C 1
ATOM 627 O O . ARG A 1 78 ? 11.084 0.232 7.037 1.00 79.06 78 ARG A O 1
ATOM 634 N N . ARG A 1 79 ? 9.455 1.505 6.173 1.00 70.88 79 ARG A N 1
ATOM 635 C CA . ARG A 1 79 ? 9.486 2.488 7.265 1.00 70.88 79 ARG A CA 1
ATOM 636 C C . ARG A 1 79 ? 8.631 1.983 8.438 1.00 70.88 79 ARG A C 1
ATOM 638 O O . ARG A 1 79 ? 7.415 1.928 8.325 1.00 70.88 79 ARG A O 1
ATOM 645 N N . GLY A 1 80 ? 9.261 1.685 9.577 1.00 64.56 80 GLY A N 1
ATOM 646 C CA . GLY A 1 80 ? 8.618 1.741 10.899 1.00 64.56 80 GLY A CA 1
ATOM 647 C C . GLY A 1 80 ? 8.264 0.415 11.590 1.00 64.56 80 GLY A C 1
ATOM 648 O O . GLY A 1 80 ? 7.529 -0.424 11.074 1.00 64.56 80 GLY A O 1
ATOM 649 N N . GLU A 1 81 ? 8.704 0.305 12.844 1.00 59.09 81 GLU A N 1
ATOM 650 C CA . GLU A 1 81 ? 8.174 -0.588 13.892 1.00 59.09 81 GLU A CA 1
ATOM 651 C C . GLU A 1 81 ? 7.168 0.148 14.811 1.00 59.09 81 GLU A C 1
ATOM 653 O O . GLU A 1 81 ? 7.020 -0.177 15.984 1.00 59.09 81 GLU A O 1
ATOM 658 N N . ARG A 1 82 ? 6.512 1.215 14.330 1.00 58.22 82 ARG A N 1
ATOM 659 C CA . ARG A 1 82 ? 5.740 2.140 15.183 1.00 58.22 82 ARG A CA 1
ATOM 660 C C . ARG A 1 82 ? 4.228 1.906 15.067 1.00 58.22 82 ARG A C 1
ATOM 662 O O . ARG A 1 82 ? 3.769 1.506 14.001 1.00 58.22 82 ARG A O 1
ATOM 669 N N . PRO A 1 83 ? 3.444 2.197 16.125 1.00 61.50 83 PRO A N 1
ATOM 670 C CA . PRO A 1 83 ? 2.014 1.875 16.176 1.00 61.50 83 PRO A CA 1
ATOM 671 C C . PRO A 1 83 ? 1.131 2.707 15.231 1.00 61.50 83 PRO A C 1
ATOM 673 O O . PRO A 1 83 ? -0.049 2.405 15.101 1.00 61.50 83 PRO A O 1
ATOM 676 N N . ILE A 1 84 ? 1.671 3.735 14.568 1.00 69.69 84 ILE A N 1
ATOM 677 C CA . ILE A 1 84 ? 0.926 4.616 13.661 1.00 69.69 84 ILE A CA 1
ATOM 678 C C . ILE A 1 84 ? 1.533 4.503 12.260 1.00 69.69 84 ILE A C 1
ATOM 680 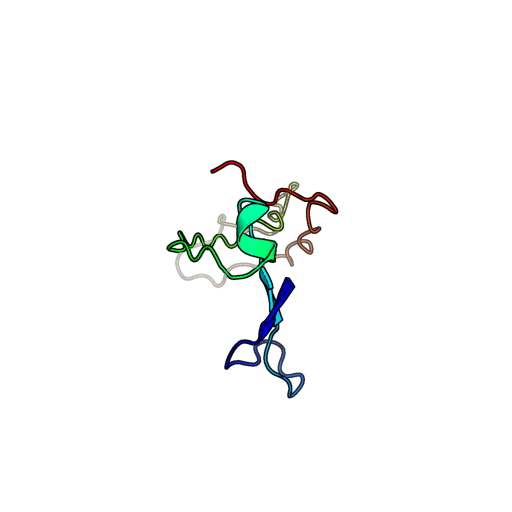O O . ILE A 1 84 ? 2.712 4.807 12.071 1.00 69.69 84 ILE A O 1
ATOM 684 N N . ILE A 1 85 ? 0.722 4.055 11.297 1.00 73.62 85 ILE A N 1
ATOM 685 C CA . ILE A 1 85 ? 1.105 3.903 9.882 1.00 73.62 85 ILE A CA 1
ATOM 686 C C . ILE A 1 85 ? 0.833 5.175 9.065 1.00 73.62 85 ILE A C 1
ATOM 688 O O . ILE A 1 85 ? 1.579 5.464 8.132 1.00 73.62 85 ILE A O 1
ATOM 692 N N . SER A 1 86 ? -0.192 5.949 9.429 1.00 74.00 86 SER A N 1
ATOM 693 C CA . SER A 1 86 ? -0.574 7.198 8.763 1.00 74.00 86 SER A CA 1
ATOM 694 C C . SER A 1 86 ? -1.154 8.199 9.765 1.00 74.00 86 SER A C 1
ATOM 696 O O . SER A 1 86 ? -1.716 7.786 10.777 1.00 74.00 86 SER A O 1
ATOM 698 N N . ASN A 1 87 ? -1.013 9.494 9.464 1.00 73.06 87 ASN A N 1
ATOM 699 C CA . ASN A 1 87 ? -1.691 10.605 10.152 1.00 73.06 87 ASN A CA 1
ATOM 700 C C . ASN A 1 87 ? -2.730 11.296 9.245 1.00 73.06 87 ASN A C 1
ATOM 702 O O . ASN A 1 87 ? -3.158 12.404 9.572 1.00 73.06 87 ASN A O 1
ATOM 706 N N . SER A 1 88 ? -3.026 10.704 8.080 1.00 66.94 88 SER A N 1
ATOM 707 C CA . SER A 1 88 ? -4.080 11.163 7.167 1.00 66.94 88 SER A CA 1
ATOM 708 C C . SER A 1 88 ? -5.452 11.189 7.836 1.00 66.94 88 SER A C 1
ATOM 710 O O . SER A 1 88 ? -5.671 10.385 8.773 1.00 66.94 88 SER A O 1
#

Radius of gyration: 19.85 Å; chains: 1; bounding box: 40×33×56 Å

Secondary structure (DSSP, 8-state):
-EEE-S--SS-SSS--EEE------GGGGSSS---PPPP---TTTT----TT-TTSPP--S-TTSPPPPPPPPPP-----SSS-S---